Protein AF-A0A914RVC0-F1 (afdb_monomer_lite)

InterPro domains:
  IPR000999 Ribonuclease III domain [PF14622] (3-82)
  IPR000999 Ribonuclease III domain [PS50142] (1-70)
  IPR000999 Ribonuclease III domain [SM00535] (1-91)
  IPR000999 Ribonuclease III domain [cd00593] (2-78)
  IPR036389 Ribonuclease III, endonuclease domain superfamily [G3DSA:1.10.1520.10] (1-83)
  IPR036389 Ribonuclease III, endonuclease domain superfamily [SSF69065] (2-82)

Sequence (128 aa):
MFTELDEGGLATYRSTMVQNKNLAVLAKKIGLDEFMLYAHGPDLCHESDLRHAMANAFEAMMAAIYLDAGIDECDRIFGNAMFGGNEDLLGAWFELEEHPLKKNGAPVLRVKDKADLVECIDSLTHHL

Secondary structure (DSSP, 8-state):
--TT--HHHHHHHHHHHHSHHHHHHHHHHTTGGGT----S-TTS--HHHHHHHHHHHHHHHHHHHHHHH-HHHHHHHHHHHHHTT-HHHHHHHHSPPPPHHHHTT-------SHHHHHHHHHHHHT--

Organism: Parascaris equorum (NCBI:txid6256)

Foldseek 3Di:
DPQPDDPVVVVVVVCVCLPLQNLLVLLVLVPVLVVDDDDDDPVPDDPVNSSNVSSVVSVVVLVVCCVVPNDVVSLVSSLCSPDVVPPVSSCCSVPDDDHPCVVVVNPPQPPPDPVSVVVVVVVVVVVD

Structure (mmCIF, N/CA/C/O backbone):
dat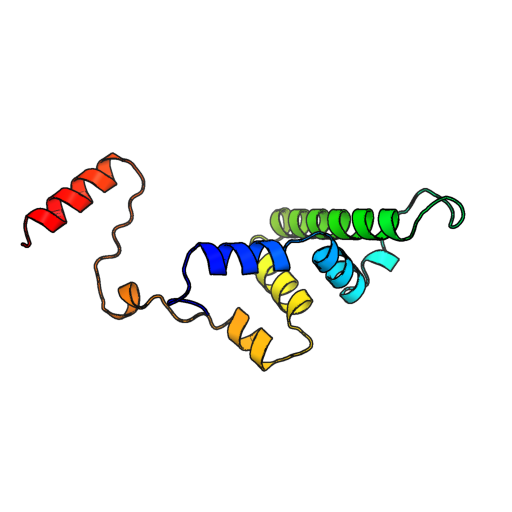a_AF-A0A914RVC0-F1
#
_entry.id   AF-A0A914RVC0-F1
#
loop_
_atom_site.group_PDB
_atom_site.id
_atom_site.type_symbol
_atom_site.label_atom_id
_atom_site.label_alt_id
_atom_site.label_comp_id
_atom_site.label_asym_id
_atom_site.label_entity_id
_atom_site.label_seq_id
_atom_site.pdbx_PDB_ins_code
_atom_site.Cartn_x
_atom_site.Cartn_y
_atom_site.Cartn_z
_atom_site.occupancy
_atom_site.B_iso_or_equiv
_atom_site.auth_seq_id
_atom_site.auth_comp_id
_atom_site.auth_asym_id
_atom_site.auth_atom_id
_atom_site.pdbx_PDB_model_num
ATOM 1 N N . MET A 1 1 ? -5.002 1.651 16.417 1.00 70.56 1 MET A N 1
ATOM 2 C CA . MET A 1 1 ? -3.758 2.446 16.527 1.00 70.56 1 MET A CA 1
ATOM 3 C C . MET A 1 1 ? -3.990 3.906 16.949 1.00 70.56 1 MET A C 1
ATOM 5 O O . MET A 1 1 ? -3.277 4.346 17.834 1.00 70.56 1 MET A O 1
ATOM 9 N N . PHE A 1 2 ? -4.968 4.659 16.408 1.00 84.81 2 PHE A N 1
ATOM 10 C CA . PHE A 1 2 ? -5.155 6.092 16.747 1.00 84.81 2 PHE A CA 1
ATOM 11 C C . PHE A 1 2 ? -6.634 6.493 16.947 1.00 84.81 2 PHE A C 1
ATOM 13 O O . PHE A 1 2 ? -7.219 7.128 16.077 1.00 84.81 2 PHE A O 1
ATOM 20 N N . THR A 1 3 ? -7.267 6.108 18.062 1.00 81.75 3 THR A N 1
ATOM 21 C CA . THR A 1 3 ? -8.693 6.431 18.321 1.00 81.75 3 THR A CA 1
ATOM 22 C C . THR A 1 3 ? -8.937 7.887 18.709 1.00 81.75 3 THR A C 1
ATOM 24 O O . THR A 1 3 ? -10.024 8.399 18.477 1.00 81.75 3 THR A O 1
ATOM 27 N N . GLU A 1 4 ? -7.923 8.554 19.261 1.00 85.94 4 GLU A N 1
ATOM 28 C CA . GLU A 1 4 ? -8.019 9.930 19.773 1.00 85.94 4 GLU A CA 1
ATOM 29 C C . GLU A 1 4 ? -7.610 10.995 18.745 1.00 85.94 4 GLU A C 1
ATOM 31 O O . GLU A 1 4 ? -7.640 12.189 19.039 1.00 85.94 4 GLU A O 1
ATOM 36 N N . LEU A 1 5 ? -7.155 10.578 17.560 1.00 90.00 5 LEU A N 1
ATOM 37 C CA . LEU A 1 5 ? -6.659 11.497 16.543 1.00 90.00 5 LEU A CA 1
ATOM 38 C C . LEU A 1 5 ? -7.816 12.024 15.691 1.00 90.00 5 LEU A C 1
ATOM 40 O O . LEU A 1 5 ? -8.694 11.266 15.280 1.00 90.00 5 LEU A O 1
ATOM 44 N N . ASP A 1 6 ? -7.790 13.319 15.396 1.00 92.44 6 ASP A N 1
ATOM 45 C CA . ASP A 1 6 ? -8.769 13.943 14.516 1.00 92.44 6 ASP A CA 1
ATOM 46 C C . ASP A 1 6 ? -8.534 13.590 13.034 1.00 92.44 6 ASP A C 1
ATOM 48 O O . ASP A 1 6 ? -7.513 13.013 12.638 1.00 92.44 6 ASP A O 1
ATOM 52 N N . GLU A 1 7 ? -9.498 13.949 12.181 1.00 93.00 7 GLU A N 1
ATOM 53 C CA . GLU A 1 7 ? -9.410 13.715 10.735 1.00 93.00 7 GLU A CA 1
ATOM 54 C C . GLU A 1 7 ? -8.156 14.361 10.129 1.00 93.00 7 GLU A C 1
ATOM 56 O O . GLU A 1 7 ? -7.519 13.763 9.263 1.00 93.00 7 GLU A O 1
ATOM 61 N N . GLY A 1 8 ? -7.769 15.553 10.597 1.00 95.00 8 GLY A N 1
ATOM 62 C CA . GLY A 1 8 ? -6.596 16.276 10.104 1.00 95.00 8 GLY A CA 1
ATOM 63 C C . GLY A 1 8 ? -5.295 15.509 10.342 1.00 95.00 8 GLY A C 1
ATOM 64 O O . GLY A 1 8 ? -4.487 15.337 9.419 1.00 95.00 8 GLY A O 1
ATOM 65 N N . GLY A 1 9 ? -5.112 14.985 11.555 1.00 92.56 9 GLY A N 1
ATOM 66 C CA . GLY A 1 9 ? -3.989 14.117 11.888 1.00 92.56 9 GLY A CA 1
ATOM 67 C C . GLY A 1 9 ? -4.004 12.822 11.075 1.00 92.56 9 GLY A C 1
ATOM 68 O O . GLY A 1 9 ? -2.990 12.466 10.467 1.00 92.56 9 GLY A O 1
ATOM 69 N N . LEU A 1 10 ? -5.153 12.145 10.984 1.00 92.75 10 LEU A N 1
ATOM 70 C CA . LEU A 1 10 ? -5.288 10.901 10.213 1.00 92.75 10 LEU A CA 1
ATOM 71 C C . LEU A 1 10 ? -5.017 11.115 8.716 1.00 92.75 10 LEU A C 1
ATOM 73 O O . LEU A 1 10 ? -4.317 10.318 8.086 1.00 92.75 10 LEU A O 1
ATOM 77 N N . ALA A 1 11 ? -5.517 12.209 8.142 1.00 94.19 11 ALA A N 1
ATOM 78 C CA . ALA A 1 11 ? -5.290 12.577 6.749 1.00 94.19 11 ALA A CA 1
ATOM 79 C C . ALA A 1 11 ? -3.811 12.877 6.472 1.00 94.19 11 ALA A C 1
ATOM 81 O O . ALA A 1 11 ? -3.312 12.508 5.406 1.00 94.19 11 ALA A O 1
ATOM 82 N N . THR A 1 12 ? -3.112 13.489 7.431 1.00 95.69 12 THR A N 1
ATOM 83 C CA . THR A 1 12 ? -1.669 13.757 7.352 1.00 95.69 12 THR A CA 1
ATOM 84 C C . THR A 1 12 ? -0.853 12.465 7.389 1.00 95.69 12 THR A C 1
ATOM 86 O O . THR A 1 12 ? 0.059 12.287 6.577 1.00 95.69 12 THR A O 1
ATOM 89 N N . TYR A 1 13 ? -1.195 11.527 8.278 1.00 94.50 13 TYR A N 1
ATOM 90 C CA . TYR A 1 13 ? -0.558 10.207 8.292 1.00 94.50 13 TYR A CA 1
ATOM 91 C C . TYR A 1 13 ? -0.801 9.461 6.985 1.00 94.50 13 TYR A C 1
ATOM 93 O O . TYR A 1 13 ? 0.149 8.973 6.372 1.00 94.50 13 TYR A O 1
ATOM 101 N N . ARG A 1 14 ? -2.054 9.428 6.517 1.00 95.81 14 ARG A N 1
ATOM 102 C CA . ARG A 1 14 ? -2.413 8.802 5.242 1.00 95.81 14 ARG A CA 1
ATOM 103 C C . ARG A 1 14 ? -1.587 9.384 4.099 1.00 95.81 14 ARG A C 1
ATOM 105 O O . ARG A 1 14 ? -0.907 8.625 3.419 1.00 95.81 14 ARG A O 1
ATOM 112 N N . SER A 1 15 ? -1.614 10.703 3.899 1.00 96.88 15 SER A N 1
ATOM 113 C CA . SER A 1 15 ? -0.908 11.347 2.783 1.00 96.88 15 SER A CA 1
ATOM 114 C C . SER A 1 15 ? 0.600 11.113 2.842 1.00 96.88 15 SER A C 1
ATOM 116 O O . SER A 1 15 ? 1.214 10.861 1.811 1.00 96.88 15 SER A O 1
ATOM 118 N N . THR A 1 16 ? 1.188 11.106 4.040 1.00 96.25 16 THR A N 1
ATOM 119 C CA . THR A 1 16 ? 2.614 10.813 4.233 1.00 96.25 16 THR A CA 1
ATOM 120 C C . THR A 1 16 ? 2.959 9.360 3.902 1.00 96.25 16 THR A C 1
ATOM 122 O O . THR A 1 16 ? 4.024 9.104 3.339 1.00 96.25 16 THR A O 1
ATOM 125 N N . MET A 1 17 ? 2.083 8.405 4.220 1.00 95.19 17 MET A N 1
ATOM 126 C CA . MET A 1 17 ? 2.302 6.990 3.900 1.00 95.19 17 MET A CA 1
ATOM 127 C C . MET A 1 17 ? 2.155 6.709 2.402 1.00 95.19 17 MET A C 1
ATOM 129 O O . MET A 1 17 ? 2.991 6.008 1.835 1.00 95.19 17 MET A O 1
ATOM 133 N N . VAL A 1 18 ? 1.140 7.279 1.748 1.00 96.19 18 VAL A N 1
ATOM 134 C CA . VAL A 1 18 ? 0.852 7.004 0.327 1.00 96.19 18 VAL A CA 1
ATOM 135 C C . VAL A 1 18 ? 1.512 7.987 -0.645 1.00 96.19 18 VAL A C 1
ATOM 137 O O . VAL A 1 18 ? 1.243 7.950 -1.838 1.00 96.19 18 VAL A O 1
ATOM 140 N N . GLN A 1 19 ? 2.377 8.890 -0.176 1.00 96.94 19 GLN A N 1
ATOM 141 C CA . GLN A 1 19 ? 3.091 9.805 -1.072 1.00 96.94 19 GLN A CA 1
ATOM 142 C C . GLN A 1 19 ? 4.066 9.045 -1.986 1.00 96.94 19 GLN A C 1
ATOM 144 O O . GLN A 1 19 ? 4.804 8.172 -1.522 1.00 96.94 19 GLN A O 1
ATOM 149 N N . ASN A 1 20 ? 4.188 9.474 -3.247 1.00 96.00 20 ASN A N 1
ATOM 150 C CA . ASN A 1 20 ? 5.095 8.866 -4.235 1.00 96.00 20 ASN A CA 1
ATOM 151 C C . ASN A 1 20 ? 6.523 8.675 -3.716 1.00 96.00 20 ASN A C 1
ATOM 153 O O . ASN A 1 20 ? 7.146 7.648 -3.963 1.00 96.00 20 ASN A O 1
ATOM 157 N N . LYS A 1 21 ? 7.048 9.648 -2.960 1.00 96.25 21 LYS A N 1
ATOM 158 C CA . LYS A 1 21 ? 8.388 9.544 -2.372 1.00 96.25 21 LYS A CA 1
ATOM 159 C C . LYS A 1 21 ? 8.512 8.335 -1.440 1.00 96.25 21 LYS A C 1
ATOM 161 O O . LYS A 1 21 ? 9.535 7.662 -1.478 1.00 96.25 21 LYS A O 1
ATOM 166 N N . ASN A 1 22 ? 7.502 8.077 -0.611 1.00 97.62 22 ASN A N 1
ATOM 167 C CA . ASN A 1 22 ? 7.501 6.938 0.30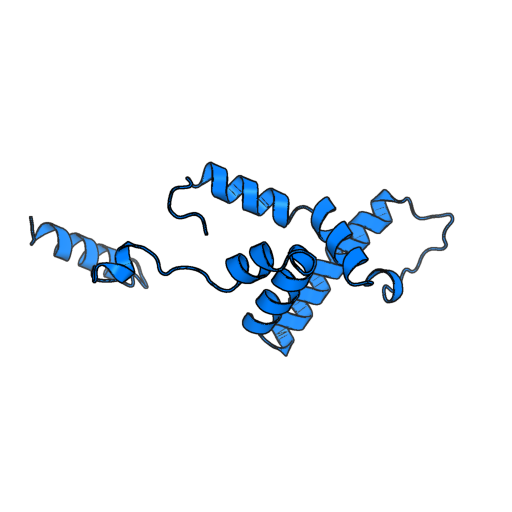0 1.00 97.62 22 ASN A CA 1
ATOM 168 C C . ASN A 1 22 ? 7.309 5.634 -0.478 1.00 97.62 22 ASN A C 1
ATOM 170 O O . ASN A 1 22 ? 8.095 4.711 -0.309 1.00 97.62 22 ASN A O 1
ATOM 174 N N . LEU A 1 23 ? 6.346 5.589 -1.402 1.00 97.94 23 LEU A N 1
ATOM 175 C CA . LEU A 1 23 ? 6.088 4.398 -2.218 1.00 97.94 23 LEU A CA 1
ATOM 176 C C . LEU A 1 23 ? 7.304 3.980 -3.056 1.00 97.94 23 LEU A C 1
ATOM 178 O O . LEU A 1 23 ? 7.610 2.796 -3.129 1.00 97.94 23 LEU A O 1
ATOM 182 N N . ALA A 1 24 ? 8.066 4.930 -3.604 1.00 96.50 24 ALA A N 1
ATOM 183 C CA . ALA A 1 24 ? 9.321 4.635 -4.295 1.00 96.50 24 ALA A CA 1
ATOM 184 C C . ALA A 1 24 ? 10.377 4.008 -3.365 1.00 96.50 24 ALA A C 1
ATOM 186 O O . ALA A 1 24 ? 11.116 3.111 -3.769 1.00 96.50 24 ALA A O 1
ATOM 187 N N . VAL A 1 25 ? 10.450 4.456 -2.106 1.00 96.38 25 VAL A N 1
ATOM 188 C CA . VAL A 1 25 ? 11.339 3.859 -1.096 1.00 96.38 25 VAL A CA 1
ATOM 189 C C . VAL A 1 25 ? 10.889 2.440 -0.751 1.00 96.38 25 VAL A C 1
ATOM 191 O O . VAL A 1 25 ? 11.730 1.546 -0.677 1.00 96.38 25 VAL A O 1
ATOM 194 N N . LEU A 1 26 ? 9.583 2.211 -0.587 1.00 97.19 26 LEU A N 1
ATOM 195 C CA . LEU A 1 26 ? 9.037 0.874 -0.334 1.00 97.19 26 LEU A CA 1
ATOM 196 C C . LEU A 1 26 ? 9.291 -0.072 -1.509 1.00 97.19 26 LEU A C 1
ATOM 198 O O . LEU A 1 26 ? 9.754 -1.186 -1.287 1.00 97.19 26 LEU A O 1
ATOM 202 N N . ALA A 1 27 ? 9.071 0.394 -2.741 1.00 96.31 27 ALA A N 1
ATOM 203 C CA . ALA A 1 27 ? 9.377 -0.336 -3.969 1.00 96.31 27 ALA A CA 1
ATOM 204 C C . ALA A 1 27 ? 10.831 -0.813 -3.988 1.00 96.31 27 ALA A C 1
ATOM 206 O O . ALA A 1 27 ? 11.101 -1.986 -4.231 1.00 96.31 27 ALA A O 1
ATOM 207 N N . LYS A 1 28 ? 11.768 0.079 -3.651 1.00 94.31 28 LYS A N 1
ATOM 208 C CA . LYS A 1 28 ? 13.188 -0.266 -3.560 1.00 94.31 28 LYS A CA 1
ATOM 209 C C . LYS A 1 28 ? 13.474 -1.262 -2.439 1.00 94.31 28 LYS A C 1
ATOM 211 O O . LYS A 1 28 ? 14.264 -2.180 -2.608 1.00 94.31 28 LYS A O 1
ATOM 216 N N . LYS A 1 29 ? 12.835 -1.091 -1.279 1.00 94.62 29 LYS A N 1
ATOM 217 C CA . LYS A 1 29 ? 13.027 -1.963 -0.111 1.00 94.62 29 LYS A CA 1
ATOM 218 C C . LYS A 1 29 ? 12.629 -3.413 -0.398 1.00 94.62 29 LYS A C 1
ATOM 220 O O . LYS A 1 29 ? 13.251 -4.318 0.146 1.00 94.62 29 LYS A O 1
ATOM 225 N N . ILE A 1 30 ? 11.622 -3.625 -1.245 1.00 94.31 30 ILE A N 1
ATOM 226 C CA . ILE A 1 30 ? 11.197 -4.963 -1.682 1.00 94.31 30 ILE A CA 1
ATOM 227 C C . ILE A 1 30 ? 11.928 -5.451 -2.948 1.00 94.31 30 ILE A C 1
ATOM 229 O O . ILE A 1 30 ? 11.591 -6.513 -3.461 1.00 94.31 30 ILE A O 1
ATOM 233 N N . GLY A 1 31 ? 12.902 -4.687 -3.457 1.00 93.44 31 GLY A N 1
ATOM 234 C CA . GLY A 1 31 ? 13.695 -5.031 -4.641 1.00 93.44 31 GLY A CA 1
ATOM 235 C C . GLY A 1 31 ? 12.949 -4.914 -5.972 1.00 93.44 31 GLY A C 1
ATOM 236 O O . GLY A 1 31 ? 13.344 -5.549 -6.944 1.00 93.44 31 GLY A O 1
ATOM 237 N N . LEU A 1 32 ? 11.858 -4.140 -6.043 1.00 93.31 32 LEU A N 1
ATOM 238 C CA . LEU A 1 32 ? 11.027 -4.046 -7.250 1.00 93.31 32 LEU A CA 1
ATOM 239 C C . LEU A 1 32 ? 11.795 -3.473 -8.451 1.00 93.31 32 LEU A C 1
ATOM 241 O O . LEU A 1 32 ? 11.519 -3.849 -9.588 1.00 93.31 32 LEU A O 1
ATOM 245 N N . ASP A 1 33 ? 12.769 -2.594 -8.210 1.00 90.06 33 ASP A N 1
ATOM 246 C CA . ASP A 1 33 ? 13.607 -1.983 -9.244 1.00 90.06 33 ASP A CA 1
ATOM 247 C C . ASP A 1 33 ? 14.395 -3.003 -10.072 1.00 90.06 33 ASP A C 1
ATOM 249 O O . ASP A 1 33 ? 14.597 -2.778 -11.264 1.00 90.06 33 ASP A O 1
ATOM 253 N N . GLU A 1 34 ? 14.763 -4.148 -9.494 1.00 90.19 34 GLU A N 1
ATOM 254 C CA . GLU A 1 34 ? 15.478 -5.218 -10.204 1.00 90.19 34 GLU A CA 1
ATOM 255 C C . GLU A 1 34 ? 14.598 -5.957 -11.227 1.00 90.19 34 GLU A C 1
ATOM 257 O O . GLU A 1 34 ? 15.108 -6.593 -12.150 1.00 90.19 34 GLU A O 1
ATOM 262 N N . PHE A 1 35 ? 13.273 -5.852 -11.094 1.00 91.44 35 PHE A N 1
ATOM 263 C CA . PHE A 1 35 ? 12.295 -6.536 -11.947 1.00 91.44 35 PHE A CA 1
ATOM 264 C C . PHE A 1 35 ? 11.560 -5.588 -12.900 1.00 91.44 35 PHE A C 1
ATOM 266 O O . PHE A 1 35 ? 10.799 -6.036 -13.763 1.00 91.44 35 PHE A O 1
ATOM 273 N N . MET A 1 36 ? 11.762 -4.277 -12.764 1.00 89.44 36 MET A N 1
ATOM 274 C CA . MET A 1 36 ? 11.099 -3.291 -13.608 1.00 89.44 36 MET A CA 1
ATOM 275 C C . MET A 1 36 ? 11.661 -3.301 -15.034 1.00 89.44 36 MET A C 1
ATOM 277 O O . MET A 1 36 ? 12.842 -3.056 -15.273 1.00 89.44 36 MET A O 1
ATOM 281 N N . LEU A 1 37 ? 10.779 -3.502 -16.016 1.00 86.31 37 LEU A N 1
ATOM 282 C CA . LEU A 1 37 ? 11.113 -3.372 -17.434 1.00 86.31 37 LEU A CA 1
ATOM 283 C C . LEU A 1 37 ? 11.163 -1.893 -17.831 1.00 86.31 37 LEU A C 1
ATOM 285 O O . LEU A 1 37 ? 10.153 -1.303 -18.218 1.00 86.31 37 LEU A O 1
ATOM 289 N N . TYR A 1 38 ? 12.346 -1.290 -17.733 1.00 76.69 38 TYR A N 1
ATOM 290 C CA . TYR A 1 38 ? 12.557 0.104 -18.110 1.00 76.69 38 TYR A CA 1
ATOM 291 C C . TYR A 1 38 ? 13.133 0.224 -19.528 1.00 76.69 38 TYR A C 1
ATOM 293 O O . TYR A 1 38 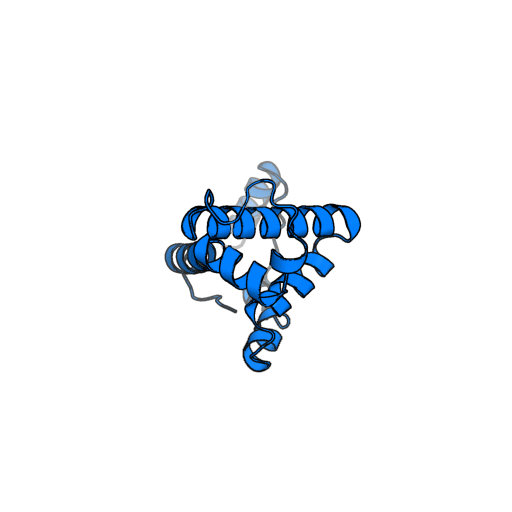? 14.193 -0.311 -19.837 1.00 76.69 38 TYR A O 1
ATOM 301 N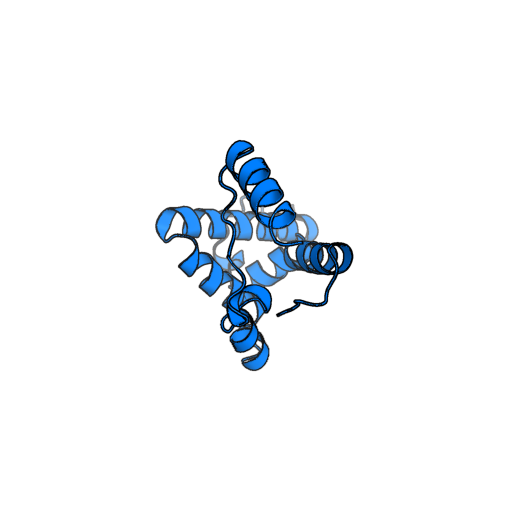 N . ALA A 1 39 ? 12.415 0.924 -20.410 1.00 67.19 39 ALA A N 1
ATOM 302 C CA . ALA A 1 39 ? 12.713 0.954 -21.844 1.00 67.19 39 ALA A CA 1
ATOM 303 C C . ALA A 1 39 ? 13.816 1.950 -22.255 1.00 67.19 39 ALA A C 1
ATOM 305 O O . ALA A 1 39 ? 14.216 1.952 -23.417 1.00 67.19 39 ALA A O 1
ATOM 306 N N . HIS A 1 40 ? 14.265 2.846 -21.372 1.00 58.97 40 HIS A N 1
ATOM 307 C CA . HIS A 1 40 ? 15.263 3.870 -21.708 1.00 58.97 40 HIS A CA 1
ATOM 308 C C . HIS A 1 40 ? 16.613 3.550 -21.062 1.00 58.97 40 HIS A C 1
ATOM 310 O O . HIS A 1 40 ? 16.677 3.162 -19.899 1.00 58.97 40 HIS A O 1
ATOM 316 N N . GLY A 1 41 ? 17.696 3.711 -21.828 1.00 59.03 41 GLY A N 1
ATOM 317 C CA . GLY A 1 41 ? 19.056 3.532 -21.326 1.00 59.03 41 GLY A CA 1
ATOM 318 C C . GLY A 1 41 ? 19.408 4.529 -20.208 1.00 59.03 41 GLY A C 1
ATOM 319 O O . GLY A 1 41 ? 18.759 5.573 -20.090 1.00 59.03 41 GLY A O 1
ATOM 320 N N . PRO A 1 42 ? 20.445 4.232 -19.404 1.00 54.75 42 PRO A N 1
ATOM 321 C CA . PRO A 1 42 ? 20.842 5.017 -18.227 1.00 54.75 42 PRO A CA 1
ATOM 322 C C . PRO A 1 42 ? 21.124 6.506 -18.501 1.00 54.75 42 PRO A C 1
ATOM 324 O O . PRO A 1 42 ? 21.034 7.310 -17.581 1.00 54.75 42 PRO A O 1
ATOM 327 N N . ASP A 1 43 ? 21.386 6.895 -19.753 1.00 59.91 43 ASP A N 1
ATOM 328 C CA . ASP A 1 43 ? 21.683 8.281 -20.144 1.00 59.91 43 ASP A CA 1
ATOM 329 C C . ASP A 1 43 ? 20.441 9.183 -20.317 1.00 59.91 43 ASP A C 1
ATOM 331 O O . ASP A 1 43 ? 20.580 10.397 -20.458 1.00 59.91 43 ASP A O 1
ATOM 335 N N . LEU A 1 44 ? 19.223 8.621 -20.325 1.00 58.59 44 LEU A N 1
ATOM 336 C CA . LEU A 1 44 ? 17.974 9.356 -20.608 1.00 58.59 44 LEU A CA 1
ATOM 337 C C . LEU A 1 44 ? 16.997 9.436 -19.425 1.00 58.59 44 LEU A C 1
ATOM 339 O O . LEU A 1 44 ? 15.919 10.009 -19.573 1.00 58.59 44 LEU A O 1
ATOM 343 N N . CYS A 1 45 ? 17.339 8.868 -18.266 1.00 65.44 45 CYS A N 1
ATOM 344 C CA . CYS A 1 45 ? 16.442 8.812 -17.113 1.00 65.44 45 CYS A CA 1
ATOM 345 C C . CYS A 1 45 ? 16.996 9.621 -15.943 1.00 65.44 45 CYS A C 1
ATOM 347 O O . CYS A 1 45 ? 18.037 9.275 -15.381 1.00 65.44 45 CYS A O 1
ATOM 349 N N . HIS A 1 46 ? 16.288 10.677 -15.541 1.00 77.94 46 HIS A N 1
ATOM 350 C CA . HIS A 1 46 ? 16.622 11.355 -14.296 1.00 77.94 46 HIS A CA 1
ATOM 351 C C . HIS A 1 46 ? 16.221 10.475 -13.111 1.00 77.94 46 HIS A C 1
ATOM 353 O O . HIS A 1 46 ? 15.213 9.769 -13.139 1.00 77.94 46 HIS A O 1
ATOM 359 N N . GLU A 1 47 ? 16.962 10.579 -12.010 1.00 80.19 47 GLU A N 1
ATOM 360 C CA . GLU A 1 47 ? 16.650 9.859 -10.771 1.00 80.19 47 GLU A CA 1
ATOM 361 C C . GLU A 1 47 ? 15.222 10.165 -10.260 1.00 80.19 47 GLU A C 1
ATOM 363 O O . GLU A 1 47 ? 14.570 9.324 -9.642 1.00 80.19 47 GLU A O 1
ATOM 368 N N . SER A 1 48 ? 14.694 11.365 -10.537 1.00 83.75 48 SER A N 1
ATOM 369 C CA . SER A 1 48 ? 13.293 11.716 -10.270 1.00 83.75 48 SER A CA 1
ATOM 370 C C . SER A 1 48 ? 12.307 10.853 -11.050 1.00 83.75 48 SER A C 1
ATOM 372 O O . SER A 1 48 ? 11.341 10.369 -10.463 1.00 83.75 48 SER A O 1
ATOM 374 N N . ASP A 1 49 ? 12.563 10.638 -12.337 1.00 85.81 49 ASP A N 1
ATOM 375 C CA . ASP A 1 49 ? 11.669 9.910 -13.237 1.00 85.81 49 ASP A CA 1
ATOM 376 C C . ASP A 1 49 ? 11.628 8.434 -12.843 1.00 85.81 49 ASP A C 1
ATOM 378 O O . ASP A 1 49 ? 10.550 7.845 -12.742 1.00 85.81 49 ASP A O 1
ATOM 382 N N . LEU A 1 50 ? 12.790 7.877 -12.485 1.00 85.75 50 LEU A N 1
ATOM 383 C CA . LEU A 1 50 ? 12.888 6.532 -11.931 1.00 85.75 50 LEU A CA 1
ATOM 384 C C . LEU A 1 50 ? 12.076 6.395 -10.638 1.00 85.75 50 LEU A C 1
ATOM 386 O O . LEU A 1 50 ? 11.297 5.456 -10.508 1.00 85.75 50 LEU A O 1
ATOM 390 N N . ARG A 1 51 ? 12.188 7.340 -9.694 1.00 90.56 51 ARG A N 1
ATOM 391 C CA . ARG A 1 51 ? 11.401 7.293 -8.446 1.00 90.56 51 ARG A CA 1
ATOM 392 C C . ARG A 1 51 ? 9.896 7.349 -8.703 1.00 90.56 51 ARG A C 1
ATOM 394 O O . ARG A 1 51 ? 9.148 6.631 -8.046 1.00 90.56 51 ARG A O 1
ATOM 401 N N . HIS A 1 52 ? 9.447 8.165 -9.655 1.00 93.06 52 HIS A N 1
ATOM 402 C CA . HIS A 1 52 ? 8.038 8.198 -10.047 1.00 93.06 52 HIS A CA 1
ATOM 403 C C . HIS A 1 52 ? 7.585 6.875 -10.666 1.00 93.06 52 HIS A C 1
ATOM 405 O O . HIS A 1 52 ? 6.542 6.350 -10.279 1.00 93.06 52 HIS A O 1
ATOM 411 N N . ALA A 1 53 ? 8.386 6.302 -11.564 1.00 92.44 53 ALA A N 1
ATOM 412 C CA . ALA A 1 53 ? 8.102 4.999 -12.150 1.00 92.44 53 ALA A CA 1
ATOM 413 C C . ALA A 1 53 ? 8.039 3.896 -11.080 1.00 92.44 53 ALA A C 1
ATOM 415 O O . ALA A 1 53 ? 7.133 3.070 -11.122 1.00 92.44 53 ALA A O 1
ATOM 416 N N . MET A 1 54 ? 8.947 3.908 -10.100 1.00 94.19 54 MET A N 1
ATOM 417 C CA . MET A 1 54 ? 8.959 2.949 -8.989 1.00 94.19 54 MET A CA 1
ATOM 418 C C . MET A 1 54 ? 7.717 3.061 -8.104 1.00 94.19 54 MET A C 1
ATOM 420 O O . MET A 1 54 ? 7.136 2.040 -7.745 1.00 94.19 54 MET A O 1
ATOM 424 N N . ALA A 1 55 ? 7.288 4.282 -7.770 1.00 96.88 55 ALA A N 1
ATOM 425 C CA . ALA A 1 55 ? 6.057 4.498 -7.010 1.00 96.88 55 ALA A CA 1
ATOM 426 C C . ALA A 1 55 ? 4.835 3.945 -7.761 1.00 96.88 55 ALA A C 1
ATOM 428 O O . ALA A 1 55 ? 4.081 3.151 -7.204 1.00 96.88 55 ALA A O 1
ATOM 429 N N . ASN A 1 56 ? 4.703 4.283 -9.047 1.00 96.50 56 ASN A N 1
ATOM 430 C CA . ASN A 1 56 ? 3.607 3.796 -9.886 1.00 96.50 56 ASN A CA 1
ATOM 431 C C . ASN A 1 56 ? 3.643 2.265 -10.037 1.00 96.50 56 ASN A C 1
ATOM 433 O O . ASN A 1 56 ? 2.602 1.612 -10.023 1.00 96.50 56 ASN A O 1
ATOM 437 N N . ALA A 1 57 ? 4.836 1.679 -10.181 1.00 96.50 57 ALA A N 1
ATOM 438 C CA . ALA A 1 57 ? 5.007 0.233 -10.275 1.00 96.50 57 ALA A CA 1
ATOM 439 C C . ALA A 1 57 ? 4.605 -0.471 -8.975 1.00 96.50 57 ALA A C 1
ATOM 441 O O . ALA A 1 57 ? 3.978 -1.526 -9.027 1.00 96.50 57 ALA A O 1
ATOM 442 N N . PHE A 1 58 ? 4.910 0.120 -7.818 1.00 97.69 58 PHE A N 1
ATOM 443 C CA . PHE A 1 58 ? 4.471 -0.401 -6.527 1.00 97.69 58 PHE A CA 1
ATOM 444 C C . PHE A 1 58 ? 2.945 -0.399 -6.412 1.00 97.69 58 PHE A C 1
ATOM 446 O O . PHE A 1 58 ? 2.364 -1.423 -6.067 1.00 97.69 58 PHE A O 1
ATOM 453 N N . GLU A 1 59 ? 2.278 0.704 -6.762 1.00 98.00 59 GLU A N 1
ATOM 454 C CA . GLU A 1 59 ? 0.809 0.767 -6.768 1.00 98.00 59 GLU A CA 1
ATOM 455 C C . GLU A 1 59 ? 0.195 -0.245 -7.743 1.00 98.00 59 GLU A C 1
ATOM 457 O O . GLU A 1 59 ? -0.748 -0.953 -7.388 1.00 98.00 59 GLU A O 1
ATOM 462 N N . ALA A 1 60 ? 0.758 -0.366 -8.948 1.00 97.81 60 ALA A N 1
ATOM 463 C CA . ALA A 1 60 ? 0.311 -1.337 -9.943 1.00 97.81 60 ALA A CA 1
ATOM 464 C C . ALA A 1 60 ? 0.483 -2.785 -9.457 1.00 97.81 60 ALA A C 1
ATOM 466 O O . ALA A 1 60 ? -0.408 -3.612 -9.651 1.00 97.81 60 ALA A O 1
ATOM 467 N N . MET A 1 61 ? 1.594 -3.088 -8.785 1.00 97.56 61 MET A N 1
ATOM 468 C CA . MET A 1 61 ? 1.836 -4.391 -8.169 1.00 97.56 61 MET A CA 1
ATOM 469 C C . MET A 1 61 ? 0.826 -4.670 -7.049 1.00 97.56 61 MET A C 1
ATOM 471 O O . MET A 1 61 ? 0.241 -5.751 -7.019 1.00 97.56 61 MET A O 1
ATOM 475 N N . MET A 1 62 ? 0.563 -3.700 -6.167 1.00 98.12 62 MET A N 1
ATOM 476 C CA . MET A 1 62 ? -0.448 -3.841 -5.111 1.00 98.12 62 MET A CA 1
ATOM 477 C C . MET A 1 62 ? -1.850 -4.061 -5.690 1.00 98.12 62 MET A C 1
ATOM 479 O O . MET A 1 62 ? -2.596 -4.890 -5.177 1.00 98.12 62 MET A O 1
ATOM 483 N N . ALA A 1 63 ? -2.195 -3.377 -6.785 1.00 98.31 63 ALA A N 1
ATOM 484 C CA . ALA A 1 63 ? -3.451 -3.596 -7.494 1.00 98.31 63 ALA A CA 1
ATOM 485 C C . ALA A 1 63 ? -3.531 -5.002 -8.113 1.00 98.31 63 ALA A C 1
ATOM 487 O O . ALA A 1 63 ? -4.573 -5.647 -8.024 1.00 98.31 63 ALA A O 1
ATOM 488 N N . ALA A 1 64 ? -2.442 -5.506 -8.700 1.00 98.38 64 ALA A N 1
ATOM 489 C CA . ALA A 1 64 ? -2.390 -6.868 -9.227 1.00 98.38 64 ALA A CA 1
ATOM 490 C C . ALA A 1 64 ? -2.562 -7.920 -8.117 1.00 98.38 64 ALA A C 1
ATOM 492 O O . ALA A 1 64 ? -3.359 -8.840 -8.276 1.00 98.38 64 ALA A O 1
ATOM 493 N N . ILE A 1 65 ? -1.889 -7.741 -6.973 1.00 98.12 65 ILE A N 1
ATOM 494 C CA . ILE A 1 65 ? -2.051 -8.598 -5.786 1.00 98.12 65 ILE A CA 1
ATOM 495 C C . ILE A 1 65 ? -3.496 -8.552 -5.286 1.00 98.12 65 ILE A C 1
ATOM 497 O O . ILE A 1 65 ? -4.070 -9.595 -4.997 1.00 98.12 65 ILE A O 1
ATOM 501 N N . TYR A 1 66 ? -4.107 -7.368 -5.221 1.00 98.31 66 TYR A N 1
ATOM 502 C CA . TYR A 1 66 ? -5.498 -7.230 -4.790 1.00 98.31 66 TYR A CA 1
ATOM 503 C C . TYR A 1 66 ? -6.451 -8.022 -5.689 1.00 98.31 66 TYR A C 1
ATOM 505 O O . TYR A 1 66 ? -7.358 -8.689 -5.193 1.00 98.31 66 TYR A O 1
ATOM 513 N N . LEU A 1 67 ? -6.240 -7.957 -7.007 1.00 98.38 67 LEU A N 1
ATOM 514 C CA . LEU A 1 67 ? -7.066 -8.671 -7.979 1.00 98.38 67 LEU A CA 1
ATOM 515 C C . LEU A 1 67 ? -6.877 -10.193 -7.915 1.00 98.38 67 LEU A C 1
ATOM 517 O O . LEU A 1 67 ? -7.834 -10.916 -8.182 1.00 98.38 67 LEU A O 1
ATOM 521 N N . ASP A 1 68 ? -5.677 -10.666 -7.577 1.00 98.38 68 ASP A N 1
ATOM 522 C CA . ASP A 1 68 ? -5.340 -12.095 -7.537 1.00 98.38 68 ASP A CA 1
ATOM 523 C C . ASP A 1 68 ? -5.666 -12.754 -6.184 1.00 98.38 68 ASP A C 1
ATOM 525 O O . ASP A 1 68 ? -6.247 -13.837 -6.137 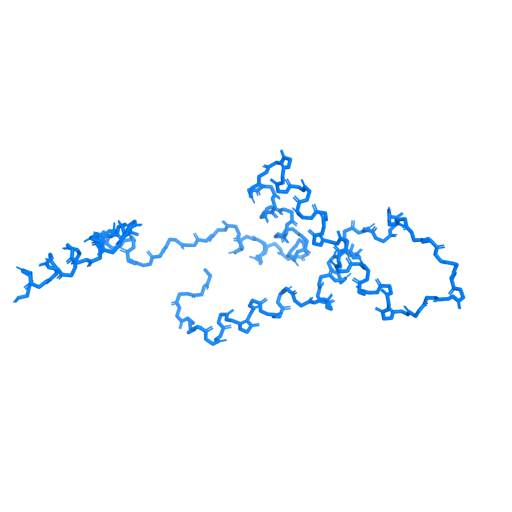1.00 98.38 68 ASP A O 1
ATOM 529 N N . ALA A 1 69 ? -5.341 -12.082 -5.076 1.00 97.94 69 ALA A N 1
ATOM 530 C CA . ALA A 1 69 ? -5.336 -12.657 -3.729 1.00 97.94 69 ALA A CA 1
ATOM 531 C C . ALA A 1 69 ? -6.196 -11.897 -2.698 1.00 97.94 69 ALA A C 1
ATOM 533 O O . ALA A 1 69 ? -6.370 -12.365 -1.573 1.00 97.94 69 ALA A O 1
ATOM 534 N N . GLY A 1 70 ? -6.779 -10.753 -3.067 1.00 97.31 70 GLY A N 1
ATOM 535 C CA . GLY A 1 70 ? -7.659 -9.974 -2.195 1.00 97.31 70 GLY A CA 1
ATOM 536 C C . GLY A 1 70 ? -6.935 -9.062 -1.196 1.00 97.31 70 GLY A C 1
ATOM 537 O O . GLY A 1 70 ? -5.716 -8.902 -1.208 1.00 97.31 70 GLY A O 1
ATOM 538 N N . ILE A 1 71 ? -7.724 -8.407 -0.336 1.00 96.44 71 ILE A N 1
ATOM 539 C CA . ILE A 1 71 ? -7.246 -7.324 0.541 1.00 96.44 71 ILE A CA 1
ATOM 540 C C . ILE A 1 71 ? -6.328 -7.802 1.670 1.00 96.44 71 ILE A C 1
ATOM 542 O O . ILE A 1 71 ? -5.417 -7.069 2.042 1.00 96.44 71 ILE A O 1
ATOM 546 N N . ASP A 1 72 ? -6.530 -9.015 2.185 1.00 96.50 72 ASP A N 1
ATOM 547 C CA . ASP A 1 72 ? -5.763 -9.526 3.326 1.00 96.50 72 ASP A CA 1
ATOM 548 C C . ASP A 1 72 ? -4.283 -9.714 2.952 1.00 96.50 72 ASP A C 1
ATOM 550 O O . ASP A 1 72 ? -3.385 -9.326 3.700 1.00 96.50 72 ASP A O 1
ATOM 554 N N . GLU A 1 73 ? -4.010 -10.220 1.744 1.00 97.69 73 GLU A N 1
ATOM 555 C CA . GLU A 1 73 ? -2.640 -10.327 1.231 1.00 97.69 73 GLU A CA 1
ATOM 556 C C . GLU A 1 73 ? -2.034 -8.958 0.906 1.00 97.69 73 GLU A C 1
ATOM 558 O O . GLU A 1 73 ? -0.845 -8.740 1.155 1.00 97.69 73 GLU A O 1
ATOM 563 N N . CYS A 1 74 ? -2.835 -8.001 0.422 1.00 97.44 74 CYS A N 1
ATOM 564 C CA . CYS A 1 74 ? -2.372 -6.623 0.263 1.00 97.44 74 CYS A CA 1
ATOM 565 C C . CYS A 1 74 ? -1.944 -6.010 1.597 1.00 97.44 74 CYS A C 1
ATOM 567 O O . CYS A 1 74 ? -0.866 -5.421 1.669 1.00 97.44 74 CYS A O 1
ATOM 569 N N . ASP A 1 75 ? -2.759 -6.148 2.643 1.00 96.31 75 ASP A N 1
ATOM 570 C CA . ASP A 1 75 ? -2.451 -5.597 3.963 1.00 96.31 75 ASP A CA 1
ATOM 571 C C . ASP A 1 75 ? -1.200 -6.252 4.558 1.00 96.31 75 ASP A C 1
ATOM 573 O O . ASP A 1 75 ? -0.288 -5.562 5.023 1.00 96.31 75 ASP A O 1
ATOM 577 N N . ARG A 1 76 ? -1.077 -7.579 4.424 1.00 96.50 76 ARG A N 1
ATOM 578 C CA . ARG A 1 76 ? 0.120 -8.311 4.849 1.00 96.50 76 ARG A CA 1
ATOM 579 C C . ARG A 1 76 ? 1.378 -7.801 4.146 1.00 96.50 76 ARG A C 1
ATOM 581 O O . ARG A 1 76 ? 2.380 -7.518 4.809 1.00 96.50 76 ARG A O 1
ATOM 588 N N . ILE A 1 77 ? 1.359 -7.694 2.818 1.00 96.69 77 ILE A N 1
ATOM 589 C CA . ILE A 1 77 ? 2.525 -7.264 2.030 1.00 96.69 77 ILE A CA 1
ATOM 590 C C . ILE A 1 77 ? 2.860 -5.796 2.309 1.00 96.69 77 ILE A C 1
ATOM 592 O O . ILE A 1 77 ? 4.028 -5.472 2.533 1.00 96.69 77 ILE A O 1
ATOM 596 N N . PHE A 1 78 ? 1.856 -4.920 2.362 1.00 97.00 78 PHE A N 1
ATOM 597 C CA . PHE A 1 78 ? 2.052 -3.499 2.641 1.00 97.00 78 PHE A CA 1
ATOM 598 C C . PHE A 1 78 ? 2.599 -3.263 4.054 1.00 97.00 78 PHE A C 1
ATOM 600 O O . PHE A 1 78 ? 3.586 -2.540 4.214 1.00 97.00 78 PHE A O 1
ATOM 607 N N . GLY A 1 79 ? 2.031 -3.926 5.067 1.00 96.50 79 GLY A N 1
ATOM 608 C CA . GLY A 1 79 ? 2.504 -3.863 6.450 1.00 96.50 79 GLY A CA 1
ATOM 609 C C . GLY A 1 79 ? 3.959 -4.321 6.586 1.00 96.50 79 GLY A C 1
ATOM 610 O O . GLY A 1 79 ? 4.772 -3.622 7.190 1.00 96.50 79 GLY A O 1
ATOM 611 N N . ASN A 1 80 ? 4.336 -5.432 5.939 1.00 96.38 80 ASN A N 1
ATOM 612 C CA . ASN A 1 80 ? 5.727 -5.905 5.919 1.00 96.38 80 ASN A CA 1
ATOM 613 C C . ASN A 1 80 ? 6.669 -4.941 5.178 1.00 96.38 80 ASN A C 1
ATOM 615 O O . ASN A 1 80 ? 7.773 -4.662 5.656 1.00 96.38 80 ASN A O 1
ATOM 619 N N . ALA A 1 81 ? 6.244 -4.381 4.043 1.00 96.06 81 ALA A N 1
ATOM 620 C CA . ALA A 1 81 ? 7.034 -3.386 3.321 1.00 96.06 81 ALA A CA 1
ATOM 621 C C . ALA A 1 81 ? 7.284 -2.140 4.190 1.00 96.06 81 ALA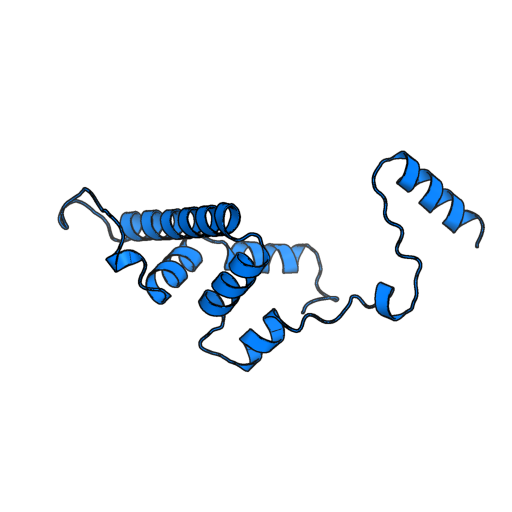 A C 1
ATOM 623 O O . ALA A 1 81 ? 8.422 -1.672 4.287 1.00 96.06 81 ALA A O 1
ATOM 624 N N . MET A 1 82 ? 6.261 -1.647 4.888 1.00 96.12 82 MET A N 1
ATOM 625 C CA . MET A 1 82 ? 6.356 -0.484 5.772 1.00 96.12 82 MET A CA 1
ATOM 626 C C . MET A 1 82 ? 7.203 -0.771 7.019 1.00 96.12 82 MET A C 1
ATOM 628 O O . MET A 1 82 ? 8.211 -0.100 7.257 1.00 96.12 82 MET A O 1
ATOM 632 N N . PHE A 1 83 ? 6.849 -1.807 7.780 1.00 95.94 83 PHE A N 1
ATOM 633 C CA . PHE A 1 83 ? 7.318 -2.004 9.155 1.00 95.94 83 PHE A CA 1
ATOM 634 C C . PHE A 1 83 ? 8.162 -3.257 9.368 1.00 95.94 83 PHE A C 1
ATOM 636 O O . PHE A 1 83 ? 8.632 -3.466 10.475 1.00 95.94 83 PHE A O 1
ATOM 643 N N . GLY A 1 84 ? 8.469 -4.049 8.337 1.00 94.06 84 GLY A N 1
ATOM 644 C CA . GLY A 1 84 ? 9.212 -5.313 8.488 1.00 94.06 84 GLY A CA 1
ATOM 645 C C . GLY A 1 84 ? 10.628 -5.208 9.080 1.00 94.06 84 GLY A C 1
ATOM 646 O O . GLY A 1 84 ? 11.264 -6.225 9.312 1.00 94.06 84 GLY A O 1
ATOM 647 N N . GLY A 1 85 ? 11.141 -3.994 9.320 1.00 93.00 85 GLY A N 1
ATOM 648 C CA . GLY A 1 85 ? 12.394 -3.763 10.051 1.00 93.00 85 GLY A CA 1
ATOM 649 C C . GLY A 1 85 ? 12.213 -3.457 11.544 1.00 93.00 85 GLY A C 1
ATOM 650 O O . GLY A 1 85 ? 13.203 -3.202 12.223 1.00 93.00 85 GLY A O 1
ATOM 651 N N . ASN A 1 86 ? 10.977 -3.410 12.043 1.00 95.44 86 ASN A N 1
ATOM 652 C CA . ASN A 1 86 ? 10.641 -3.120 13.433 1.00 95.44 86 ASN A CA 1
ATOM 653 C C . ASN A 1 86 ? 9.438 -3.982 13.856 1.00 95.44 86 ASN A C 1
ATOM 655 O O . ASN A 1 86 ? 8.305 -3.709 13.462 1.00 95.44 86 ASN A O 1
ATOM 659 N N . GLU A 1 87 ? 9.704 -5.018 14.652 1.00 93.94 87 GLU A N 1
ATOM 660 C CA . GLU A 1 87 ? 8.696 -5.991 15.090 1.00 93.94 87 GLU A CA 1
ATOM 661 C C . GLU A 1 87 ? 7.571 -5.350 15.913 1.00 93.94 87 GLU A C 1
ATOM 663 O O . GLU A 1 87 ? 6.413 -5.703 15.711 1.00 93.94 87 GLU A O 1
ATOM 668 N N . ASP A 1 88 ? 7.876 -4.359 16.757 1.00 93.81 88 ASP A N 1
ATOM 669 C CA . ASP A 1 88 ? 6.871 -3.669 17.575 1.00 93.81 88 ASP A CA 1
ATOM 670 C C . ASP A 1 88 ? 5.860 -2.916 16.698 1.00 93.81 88 ASP A C 1
ATOM 672 O O . ASP A 1 88 ? 4.647 -2.992 16.905 1.00 93.81 88 ASP A O 1
ATOM 676 N N . LEU A 1 89 ? 6.352 -2.197 15.683 1.00 93.69 89 LEU A N 1
ATOM 677 C CA . LEU A 1 89 ? 5.497 -1.459 14.749 1.00 93.69 89 LEU A CA 1
ATOM 678 C C . LEU A 1 89 ? 4.717 -2.395 13.824 1.00 93.69 89 LEU A C 1
ATOM 680 O O . LEU A 1 89 ? 3.568 -2.102 13.495 1.00 93.69 89 LEU A O 1
ATOM 684 N N . LEU A 1 90 ? 5.326 -3.508 13.413 1.00 94.31 90 LEU A N 1
ATOM 685 C CA . LEU A 1 90 ? 4.660 -4.521 12.600 1.00 94.31 90 LEU A CA 1
ATOM 686 C C . LEU A 1 90 ? 3.535 -5.206 13.388 1.00 94.31 90 LEU A C 1
ATOM 688 O O . LEU A 1 90 ? 2.433 -5.356 12.866 1.00 94.31 90 LEU A O 1
ATOM 692 N N . GLY A 1 91 ? 3.788 -5.557 14.652 1.00 93.31 91 GLY A N 1
ATOM 693 C CA . GLY A 1 91 ? 2.776 -6.085 15.564 1.00 93.31 91 GLY A CA 1
ATOM 694 C C . GLY A 1 91 ? 1.630 -5.096 15.747 1.00 93.31 91 GLY A C 1
ATOM 695 O O . GLY A 1 91 ? 0.477 -5.439 15.510 1.00 93.31 91 GLY A O 1
ATOM 696 N N . ALA A 1 92 ? 1.939 -3.829 16.037 1.00 91.94 92 ALA A N 1
ATOM 697 C CA . ALA A 1 92 ? 0.923 -2.791 16.203 1.00 91.94 92 ALA A CA 1
ATOM 698 C C . ALA A 1 92 ? 0.091 -2.508 14.932 1.00 91.94 92 ALA A C 1
ATOM 700 O O . ALA A 1 92 ? -1.041 -2.028 15.043 1.00 91.94 92 ALA A O 1
ATOM 701 N N . TRP A 1 93 ? 0.629 -2.786 13.736 1.00 93.56 93 TRP A N 1
ATOM 702 C CA . TRP A 1 93 ? -0.111 -2.692 12.473 1.00 93.56 93 TRP A CA 1
ATOM 703 C C . TRP A 1 93 ? -1.177 -3.788 12.350 1.00 93.56 93 TRP A C 1
ATOM 705 O O . TRP A 1 93 ? -2.308 -3.489 11.973 1.00 93.56 93 TRP A O 1
ATOM 715 N N . PHE A 1 94 ? -0.841 -5.035 12.695 1.00 91.31 94 PHE A N 1
ATOM 716 C CA . PHE A 1 94 ? -1.755 -6.177 12.558 1.00 91.31 94 PHE A CA 1
ATOM 717 C C . PHE A 1 94 ? -2.659 -6.397 13.780 1.00 91.31 94 PHE A C 1
ATOM 719 O O . PHE A 1 94 ? -3.772 -6.903 13.646 1.00 91.31 94 PHE A O 1
ATOM 726 N N . GLU A 1 95 ? -2.232 -5.978 14.969 1.00 88.81 95 GLU A N 1
ATOM 727 C CA . GLU A 1 95 ? -2.982 -6.109 16.223 1.00 88.81 95 GLU A CA 1
ATOM 728 C C . GLU A 1 95 ? -3.800 -4.843 16.515 1.00 88.81 95 GLU A C 1
ATOM 730 O O . GLU A 1 95 ? -3.644 -4.164 17.533 1.00 88.81 95 GLU A O 1
ATOM 735 N N . LEU A 1 96 ? -4.694 -4.489 15.590 1.00 84.00 96 LEU A N 1
ATOM 736 C CA . LEU A 1 96 ? -5.575 -3.340 15.773 1.00 84.00 96 LEU A CA 1
ATOM 737 C C . LEU A 1 96 ? -6.609 -3.613 16.869 1.00 84.00 96 LEU A C 1
ATOM 739 O O . LEU A 1 96 ? -7.498 -4.450 16.724 1.00 84.00 96 LEU A O 1
ATOM 743 N N . GLU A 1 97 ? -6.540 -2.832 17.946 1.00 80.56 97 GLU A N 1
ATOM 744 C CA . GLU A 1 97 ? -7.580 -2.845 18.968 1.00 80.56 97 GLU A CA 1
ATOM 745 C C . GLU A 1 97 ? -8.965 -2.526 18.391 1.00 80.56 97 GLU A C 1
ATOM 747 O O . GLU A 1 97 ? -9.139 -1.586 17.607 1.00 80.56 97 GLU A O 1
ATOM 752 N N . GLU A 1 98 ? -9.980 -3.257 18.860 1.00 79.06 98 GLU A N 1
ATOM 753 C CA . GLU A 1 98 ? -11.365 -2.919 18.557 1.00 79.06 98 GLU A CA 1
ATOM 754 C C . GLU A 1 98 ? -11.724 -1.511 19.036 1.00 79.06 98 GLU A C 1
ATOM 756 O O . GLU A 1 98 ? -11.325 -1.059 20.114 1.00 79.06 98 GLU A O 1
ATOM 761 N N . HIS A 1 99 ? -12.553 -0.838 18.242 1.00 80.75 99 HIS A N 1
ATOM 762 C CA . HIS A 1 99 ? -13.035 0.495 18.561 1.00 80.75 99 HIS A CA 1
ATOM 763 C C . HIS A 1 99 ? -13.757 0.519 19.927 1.00 80.75 99 HIS A C 1
ATOM 765 O O . HIS A 1 99 ? -14.599 -0.354 20.170 1.00 80.75 99 HIS A O 1
ATOM 771 N N . PRO A 1 100 ? -13.534 1.537 20.786 1.00 78.62 100 PRO A N 1
ATOM 772 C CA . PRO A 1 100 ? -14.138 1.619 22.122 1.00 78.62 100 PRO A CA 1
ATOM 773 C C . PRO A 1 100 ? -15.665 1.449 22.139 1.00 78.62 100 PRO A C 1
ATOM 775 O O . PRO A 1 100 ? -16.215 0.775 23.004 1.00 78.62 100 PRO A O 1
ATOM 778 N N . LEU A 1 101 ? -16.358 1.996 21.133 1.00 77.50 101 LEU A N 1
ATOM 779 C CA . LEU A 1 101 ? -17.816 1.851 20.997 1.00 77.50 101 LEU A CA 1
ATOM 780 C C . LEU A 1 101 ? -18.271 0.395 20.800 1.00 77.50 101 LEU A C 1
ATOM 782 O O . LEU A 1 101 ? -19.330 0.026 21.296 1.00 77.50 101 LEU A O 1
ATOM 786 N N . LYS A 1 102 ? -17.478 -0.446 20.122 1.00 73.75 102 LYS A N 1
ATOM 787 C CA . LYS A 1 102 ? -17.790 -1.876 19.975 1.00 73.75 102 LYS A CA 1
ATOM 788 C C . LYS A 1 102 ? -17.523 -2.639 21.272 1.00 73.75 102 LYS A C 1
ATOM 790 O O . LYS A 1 102 ? -18.365 -3.431 21.683 1.00 73.75 102 LYS A O 1
ATOM 795 N N . LYS A 1 103 ? -16.410 -2.334 21.952 1.00 71.75 103 LYS A N 1
ATOM 796 C CA . LYS A 1 103 ? -16.046 -2.939 23.247 1.00 71.75 103 LYS A CA 1
ATOM 797 C C . LYS A 1 103 ? -17.116 -2.709 24.324 1.00 71.75 103 LYS A C 1
ATOM 799 O O . LYS A 1 103 ? -17.394 -3.603 25.114 1.00 71.75 103 LYS A O 1
ATOM 804 N N . ASN A 1 104 ? -17.754 -1.537 24.324 1.00 71.50 104 ASN A N 1
ATOM 805 C CA . ASN A 1 104 ? -18.763 -1.162 25.321 1.00 71.50 104 ASN A CA 1
ATOM 806 C C . ASN A 1 104 ? -20.178 -1.696 25.020 1.00 71.50 104 ASN A C 1
ATOM 808 O O . ASN A 1 104 ? -21.127 -1.309 25.699 1.00 71.50 104 ASN A O 1
ATOM 812 N N . GLY A 1 105 ? -20.344 -2.550 24.002 1.00 62.75 105 GLY A N 1
ATOM 813 C CA . GLY A 1 105 ? -21.650 -3.104 23.632 1.00 62.75 105 GLY A CA 1
ATOM 814 C C . GLY A 1 105 ? -22.629 -2.063 23.084 1.00 62.75 105 GLY A C 1
ATOM 815 O O . GLY A 1 105 ? -23.835 -2.310 23.081 1.00 62.75 105 GLY A O 1
ATOM 816 N N . ALA A 1 106 ? -22.138 -0.902 22.627 1.00 61.03 106 ALA A N 1
ATOM 817 C CA . ALA A 1 106 ? -23.000 0.081 21.989 1.00 61.03 106 ALA A CA 1
ATOM 818 C C . ALA A 1 106 ? -23.592 -0.538 20.709 1.00 61.03 106 ALA A C 1
ATOM 820 O O . ALA A 1 106 ? -22.864 -1.219 19.974 1.00 61.03 106 ALA A O 1
ATOM 821 N N . PRO A 1 107 ? -24.889 -0.326 20.418 1.00 59.09 107 PRO A N 1
ATOM 822 C CA . PRO A 1 107 ? -25.492 -0.841 19.198 1.00 59.09 107 PRO A CA 1
ATOM 823 C C . PRO A 1 107 ? -24.715 -0.311 17.990 1.00 59.09 107 PRO A C 1
ATOM 825 O O . PRO A 1 107 ? -24.665 0.890 17.730 1.00 59.09 107 PRO A O 1
ATOM 828 N N . VAL A 1 108 ? -24.068 -1.221 17.256 1.00 62.91 108 VAL A N 1
ATOM 829 C CA . VAL A 1 108 ? -23.402 -0.885 15.999 1.00 62.91 108 VAL A CA 1
ATOM 830 C C . VAL A 1 108 ? -24.488 -0.718 14.954 1.00 62.91 108 VAL A C 1
ATOM 832 O O . VAL A 1 108 ? -24.914 -1.675 14.305 1.00 62.91 108 VAL A O 1
ATOM 835 N N . LEU A 1 109 ? -24.949 0.514 14.817 1.00 60.38 109 LEU A N 1
ATOM 836 C CA . LEU A 1 109 ? -25.905 0.898 13.800 1.00 60.38 109 LEU A CA 1
ATOM 837 C C . LEU A 1 109 ? -25.225 0.794 12.429 1.00 60.38 109 LEU A C 1
ATOM 839 O O . LEU A 1 109 ? -24.392 1.619 12.050 1.00 60.38 109 LEU A O 1
ATOM 843 N N . ARG A 1 110 ? -25.531 -0.280 11.694 1.00 57.88 110 ARG A N 1
ATOM 844 C CA . ARG A 1 110 ? -25.119 -0.422 10.295 1.00 57.88 110 ARG A CA 1
ATOM 845 C C . ARG A 1 110 ? -26.089 0.365 9.432 1.00 57.88 110 ARG A C 1
ATOM 847 O O . ARG A 1 110 ? -27.096 -0.175 8.996 1.00 57.88 110 ARG A O 1
ATOM 854 N N . VAL A 1 111 ? -25.737 1.610 9.162 1.00 63.50 111 VAL A N 1
ATOM 855 C CA . VAL A 1 111 ? -26.408 2.421 8.152 1.00 63.50 111 VAL A CA 1
ATOM 856 C C . VAL A 1 111 ? -25.960 1.925 6.777 1.00 63.50 111 VAL A C 1
ATOM 858 O O . VAL A 1 111 ? -24.815 2.154 6.381 1.00 63.50 111 VAL A O 1
ATOM 861 N N . LYS A 1 112 ? -26.818 1.193 6.067 1.00 66.31 112 LYS A N 1
ATOM 862 C CA . LYS A 1 112 ? -26.566 0.756 4.685 1.00 66.31 112 LYS A CA 1
ATOM 863 C C . LYS A 1 112 ? -27.117 1.758 3.675 1.00 66.31 112 LYS A C 1
ATOM 865 O O . LYS A 1 112 ? -26.588 1.836 2.568 1.00 66.31 112 LYS A O 1
ATOM 870 N N . ASP A 1 113 ? -28.113 2.554 4.058 1.00 71.81 113 ASP A N 1
ATOM 871 C CA . ASP A 1 113 ? -28.667 3.622 3.229 1.00 71.81 113 ASP A CA 1
ATOM 872 C C . ASP A 1 113 ? -29.252 4.797 4.044 1.00 71.81 113 ASP A C 1
ATOM 874 O O . ASP A 1 113 ? -29.145 4.870 5.268 1.00 71.81 113 ASP A O 1
ATOM 878 N N . LYS A 1 114 ? -29.839 5.779 3.344 1.00 67.75 114 LYS A N 1
ATOM 879 C CA . LYS A 1 114 ? -30.457 6.957 3.975 1.00 67.75 114 LYS A CA 1
ATOM 880 C C . LYS A 1 114 ? -31.674 6.616 4.838 1.00 67.75 114 LYS A C 1
ATOM 882 O O . LYS A 1 114 ? -31.951 7.387 5.751 1.00 67.75 114 LYS A O 1
ATOM 887 N N . ALA A 1 115 ? -32.401 5.538 4.548 1.00 67.19 115 ALA A N 1
ATOM 888 C CA . ALA A 1 115 ? -33.554 5.132 5.345 1.00 67.19 115 ALA A CA 1
ATOM 889 C C . ALA A 1 115 ? -33.090 4.561 6.691 1.00 67.19 115 ALA A C 1
ATOM 891 O O . ALA A 1 115 ? -33.595 4.991 7.727 1.00 67.19 115 ALA A O 1
ATOM 892 N N . ASP A 1 116 ? -32.031 3.741 6.684 1.00 67.62 116 ASP A N 1
ATOM 893 C CA . ASP A 1 116 ? -31.400 3.235 7.913 1.00 67.62 116 ASP A CA 1
ATOM 894 C C . ASP A 1 116 ? -30.898 4.377 8.815 1.00 67.62 116 ASP A C 1
ATOM 896 O O . ASP A 1 116 ? -30.923 4.284 10.041 1.00 67.62 116 ASP A O 1
ATOM 900 N N . LEU A 1 117 ? -30.432 5.473 8.208 1.00 65.38 117 LEU A N 1
ATOM 901 C CA . LEU A 1 117 ? -29.940 6.664 8.907 1.00 65.38 117 LEU A CA 1
ATOM 902 C C . LEU A 1 117 ? -31.067 7.392 9.655 1.00 65.38 117 LEU A C 1
ATOM 904 O O . LEU A 1 117 ? -30.852 7.862 10.770 1.00 65.38 117 LEU A O 1
ATOM 908 N N . VAL A 1 118 ? -32.259 7.465 9.056 1.00 69.38 118 VAL A N 1
ATOM 909 C CA . VAL A 1 118 ? -33.446 8.076 9.674 1.00 69.38 118 VAL A CA 1
ATOM 910 C C . VAL A 1 118 ? -33.970 7.192 10.806 1.00 69.38 118 VAL A C 1
ATOM 912 O O . VAL A 1 118 ? -34.152 7.695 11.910 1.00 69.38 118 VAL A O 1
ATOM 915 N N . GLU A 1 119 ? -34.092 5.877 10.591 1.00 66.00 119 GLU A N 1
ATOM 916 C CA . GLU A 1 119 ? -34.500 4.937 11.651 1.00 66.00 119 GLU A CA 1
ATOM 917 C C . GLU A 1 119 ? -33.518 4.928 12.834 1.00 66.00 119 GLU A C 1
ATOM 919 O O . GLU A 1 119 ? -33.930 4.885 13.994 1.00 66.00 119 GLU A O 1
ATOM 924 N N . CYS A 1 120 ? -32.212 5.034 12.564 1.00 63.59 120 CYS A N 1
ATOM 925 C CA . CYS A 1 120 ? -31.194 5.181 13.605 1.00 63.59 120 CYS A CA 1
ATOM 926 C C . CYS A 1 120 ? -31.411 6.428 14.460 1.00 63.59 120 CYS A C 1
ATOM 928 O O . CYS A 1 120 ? -31.367 6.343 15.688 1.00 63.59 120 CYS A O 1
ATOM 930 N N . ILE A 1 121 ? -31.632 7.578 13.817 1.00 68.69 121 ILE A N 1
ATOM 931 C CA . ILE A 1 121 ? -31.847 8.854 14.505 1.00 68.69 121 ILE A CA 1
ATOM 932 C C . ILE A 1 121 ? -33.136 8.798 15.332 1.00 68.69 121 ILE A C 1
ATOM 934 O O . ILE A 1 121 ? -33.109 9.196 16.495 1.00 68.69 121 ILE A O 1
ATOM 938 N N . ASP A 1 122 ? -34.212 8.233 14.780 1.00 67.12 122 ASP A N 1
ATOM 939 C CA . ASP A 1 122 ? -35.499 8.082 15.471 1.00 67.12 122 ASP A CA 1
ATOM 940 C C . ASP A 1 122 ? -35.419 7.114 16.669 1.00 67.12 122 ASP A C 1
ATOM 942 O O . ASP A 1 122 ? -36.054 7.330 17.703 1.00 67.12 122 ASP A O 1
ATOM 946 N N . SER A 1 123 ? -34.591 6.065 16.585 1.00 63.91 123 SER A N 1
ATOM 947 C CA . SER A 1 123 ? -34.371 5.140 17.709 1.00 63.91 123 SER A CA 1
ATOM 948 C C . SER A 1 123 ? -33.599 5.777 18.873 1.00 63.91 123 SER A C 1
ATOM 950 O O . SER A 1 123 ? -33.814 5.424 20.033 1.00 63.91 123 SER A O 1
ATOM 952 N N . LEU A 1 124 ? -32.723 6.744 18.580 1.00 62.94 124 LEU A N 1
ATOM 953 C CA . LEU A 1 124 ? -31.921 7.457 19.577 1.00 62.94 124 LEU A CA 1
ATOM 954 C C . LEU A 1 124 ? -32.713 8.574 20.271 1.00 62.94 124 LEU A C 1
ATOM 956 O O . LEU A 1 124 ? -32.480 8.836 21.450 1.00 62.94 124 LEU A O 1
ATOM 960 N N . THR A 1 125 ? -33.672 9.204 19.588 1.00 59.03 125 THR A N 1
ATOM 961 C CA . THR A 1 125 ? -34.556 10.231 20.172 1.00 59.03 125 THR A CA 1
ATOM 962 C C . THR A 1 125 ? -35.660 9.660 21.063 1.00 59.03 125 THR A C 1
ATOM 964 O O . THR A 1 125 ? -36.208 10.401 21.872 1.00 59.03 125 THR A O 1
ATOM 967 N N . HIS A 1 126 ? -35.972 8.362 20.980 1.00 54.97 126 HIS A N 1
ATOM 968 C CA . HIS A 1 126 ? -36.913 7.685 21.889 1.00 54.97 126 HIS A CA 1
ATOM 969 C C . HIS A 1 126 ? -36.276 7.111 23.169 1.00 54.97 126 HIS A C 1
ATOM 971 O O . HIS A 1 126 ? -36.981 6.561 24.020 1.00 54.97 126 HIS A O 1
ATOM 977 N N . HIS A 1 127 ? -34.958 7.240 23.329 1.00 50.09 127 HIS A N 1
ATOM 978 C CA . HIS A 1 127 ? -34.220 6.821 24.528 1.00 50.09 127 HIS A CA 1
ATOM 979 C C . HIS A 1 127 ? -33.606 7.990 25.322 1.00 50.09 127 HIS A C 1
ATOM 981 O O . HIS A 1 127 ? -32.826 7.753 26.247 1.00 50.09 127 HIS A O 1
ATOM 987 N N . LEU A 1 128 ? -33.999 9.229 25.000 1.00 42.91 128 LEU A N 1
ATOM 988 C CA . LEU A 1 128 ? -33.780 10.450 25.787 1.00 42.91 128 LEU A CA 1
ATOM 989 C C . LEU A 1 128 ? -35.122 10.979 26.304 1.00 42.91 128 LEU A C 1
ATOM 991 O O . LEU A 1 128 ? -35.136 11.493 27.444 1.00 42.91 128 LEU A O 1
#

Radius of gyration: 20.81 Å; chains: 1; bounding box: 59×29×48 Å

pLDDT: mean 84.79, std 14.46, range [42.91, 98.38]